Protein AF-A0A7K2XKA2-F1 (afdb_monomer)

Mean predicted aligned error: 11.78 Å

Radius of gyration: 20.22 Å; Cα contacts (8 Å, |Δi|>4): 72; chains: 1; bounding box: 43×22×50 Å

Structure (mmCIF, N/CA/C/O backbone):
data_AF-A0A7K2XKA2-F1
#
_entry.id   AF-A0A7K2XKA2-F1
#
loop_
_atom_site.group_PDB
_atom_site.id
_atom_site.type_symbol
_atom_site.label_atom_id
_atom_site.label_alt_id
_atom_site.label_comp_id
_atom_site.label_asym_id
_atom_site.label_entity_id
_atom_site.label_seq_id
_atom_site.pdbx_PDB_ins_code
_atom_site.Cartn_x
_atom_site.Cartn_y
_atom_site.Cartn_z
_atom_site.occupancy
_atom_site.B_iso_or_equiv
_atom_site.auth_seq_id
_atom_site.auth_comp_id
_atom_site.auth_asym_id
_atom_site.auth_atom_id
_atom_site.pdbx_PDB_model_num
ATOM 1 N N . LEU A 1 1 ? -18.254 5.923 -8.402 1.00 64.44 1 LEU A N 1
ATOM 2 C CA . LEU A 1 1 ? -18.652 4.500 -8.531 1.00 64.44 1 LEU A CA 1
ATOM 3 C C . LEU A 1 1 ? -19.751 4.186 -7.511 1.00 64.44 1 LEU A C 1
ATOM 5 O O . LEU A 1 1 ? -19.438 4.143 -6.328 1.00 64.44 1 LEU A O 1
ATOM 9 N N . PRO A 1 2 ? -21.023 3.996 -7.912 1.00 79.19 2 PRO A N 1
ATOM 10 C CA . PRO A 1 2 ? -22.137 3.776 -6.975 1.00 79.19 2 PRO A CA 1
ATOM 11 C C . PRO A 1 2 ? -21.924 2.587 -6.026 1.00 79.19 2 PRO A C 1
ATOM 13 O O . PRO A 1 2 ? -22.223 2.687 -4.840 1.00 79.19 2 PRO A O 1
ATOM 16 N N . ARG A 1 3 ? -21.312 1.500 -6.522 1.00 82.81 3 ARG A N 1
ATOM 17 C CA . ARG A 1 3 ? -20.974 0.301 -5.736 1.00 82.81 3 ARG A CA 1
ATOM 18 C C . ARG A 1 3 ? -19.959 0.564 -4.612 1.00 82.81 3 ARG A C 1
ATOM 20 O O . ARG A 1 3 ? -19.962 -0.156 -3.626 1.00 82.81 3 ARG A O 1
ATOM 27 N N . ALA A 1 4 ? -19.126 1.596 -4.730 1.00 84.19 4 ALA A N 1
ATOM 28 C CA . ALA A 1 4 ? -18.096 1.918 -3.740 1.00 84.19 4 ALA A CA 1
ATOM 29 C C . ALA A 1 4 ? -18.596 2.855 -2.624 1.00 84.19 4 ALA A C 1
ATOM 31 O O . ALA A 1 4 ? -17.836 3.191 -1.726 1.00 84.19 4 ALA A O 1
ATOM 32 N N . ARG A 1 5 ? -19.857 3.313 -2.672 1.00 85.88 5 ARG A N 1
ATOM 33 C CA . ARG A 1 5 ? -20.364 4.350 -1.759 1.00 85.88 5 ARG A CA 1
ATOM 34 C C . ARG A 1 5 ? -20.421 3.898 -0.297 1.00 85.88 5 ARG A C 1
ATOM 36 O O . ARG A 1 5 ? -20.145 4.711 0.576 1.00 85.88 5 ARG A O 1
ATOM 43 N N . ALA A 1 6 ? -20.765 2.634 -0.045 1.00 86.25 6 ALA A N 1
ATOM 44 C CA . ALA A 1 6 ? -20.776 2.068 1.306 1.00 86.25 6 ALA A CA 1
ATOM 45 C C . ALA A 1 6 ? -19.354 1.995 1.885 1.00 86.25 6 ALA A C 1
ATOM 47 O O . ALA A 1 6 ? -19.095 2.562 2.939 1.00 86.25 6 ALA A O 1
ATOM 48 N N . TRP A 1 7 ? -18.417 1.431 1.119 1.00 81.94 7 TRP A N 1
ATOM 49 C CA . TRP A 1 7 ? -16.995 1.404 1.468 1.00 81.94 7 TRP A CA 1
ATOM 50 C C . TRP A 1 7 ? -16.419 2.810 1.710 1.00 81.94 7 TRP A C 1
ATOM 52 O O . TRP A 1 7 ? -15.754 3.045 2.710 1.00 81.94 7 TRP A O 1
ATOM 62 N N . ALA A 1 8 ? -16.731 3.783 0.848 1.00 82.94 8 ALA A N 1
ATOM 63 C CA . ALA A 1 8 ? -16.270 5.161 1.020 1.00 82.94 8 ALA A CA 1
ATOM 64 C C . ALA A 1 8 ? -16.808 5.811 2.309 1.00 82.94 8 ALA A C 1
ATOM 66 O O . ALA A 1 8 ? -16.122 6.642 2.897 1.00 82.94 8 ALA A O 1
ATOM 67 N N . ALA A 1 9 ? -18.016 5.445 2.754 1.00 87.88 9 ALA A N 1
ATOM 68 C CA . ALA A 1 9 ? -18.576 5.913 4.019 1.00 87.88 9 ALA A CA 1
ATOM 69 C C . ALA A 1 9 ? -17.895 5.256 5.232 1.00 87.88 9 ALA A C 1
ATOM 71 O O . ALA A 1 9 ? -17.601 5.954 6.197 1.00 87.88 9 ALA A O 1
ATOM 72 N N . GLU A 1 10 ? -17.595 3.955 5.172 1.00 81.75 10 GLU A N 1
ATOM 73 C CA . GLU A 1 10 ? -16.828 3.242 6.208 1.00 81.75 10 GLU A CA 1
ATOM 74 C C . GLU A 1 10 ? -15.398 3.787 6.337 1.00 81.75 10 GLU A C 1
ATOM 76 O O . GLU A 1 10 ? -14.942 4.066 7.448 1.00 81.75 10 GLU A O 1
ATOM 81 N N . ALA A 1 11 ? -14.727 4.030 5.206 1.00 78.19 11 ALA A N 1
ATOM 82 C CA . ALA A 1 11 ? -13.405 4.648 5.158 1.00 78.19 11 ALA A CA 1
ATOM 83 C C . ALA A 1 11 ? -13.423 6.088 5.699 1.00 78.19 11 ALA A C 1
ATOM 85 O O . ALA A 1 11 ? -12.585 6.450 6.522 1.00 78.19 11 ALA A O 1
ATOM 86 N N . ALA A 1 12 ? -14.404 6.908 5.303 1.00 79.69 12 ALA A N 1
ATOM 87 C CA . ALA A 1 12 ? -14.547 8.277 5.810 1.00 79.69 12 ALA A CA 1
ATOM 88 C C . ALA A 1 12 ? -14.900 8.334 7.308 1.00 79.69 12 ALA A C 1
ATOM 90 O O . ALA A 1 12 ? -14.552 9.301 7.981 1.00 79.69 12 ALA A O 1
ATOM 91 N N . ALA A 1 13 ? -15.575 7.306 7.831 1.00 84.81 13 ALA A N 1
ATOM 92 C CA . ALA A 1 13 ? -15.872 7.153 9.253 1.00 84.81 13 ALA A CA 1
ATOM 93 C C . ALA A 1 13 ? -14.688 6.595 10.070 1.00 84.81 13 ALA A C 1
ATOM 95 O O . ALA A 1 13 ? -14.800 6.499 11.290 1.00 84.81 13 ALA A O 1
ATOM 96 N N . GLY A 1 14 ? -13.575 6.216 9.425 1.00 69.81 14 GLY A N 1
ATOM 97 C CA . GLY A 1 14 ? -12.412 5.605 10.078 1.00 69.81 14 GLY A CA 1
ATOM 98 C C . GLY A 1 14 ? -12.660 4.186 10.603 1.00 69.81 14 GLY A C 1
ATOM 99 O O . GLY A 1 14 ? -11.913 3.722 11.459 1.00 69.81 14 GLY A O 1
ATOM 100 N N . MET A 1 15 ? -13.721 3.515 10.133 1.00 75.81 15 MET A N 1
ATOM 101 C CA . MET A 1 15 ? -14.044 2.132 10.514 1.00 75.81 15 MET A CA 1
ATOM 102 C C . MET A 1 15 ? -13.373 1.093 9.613 1.00 75.81 15 MET A C 1
ATOM 104 O O . MET A 1 15 ? -13.281 -0.073 9.988 1.00 75.81 15 MET A O 1
ATOM 108 N N . ASP A 1 16 ? -12.894 1.508 8.442 1.00 73.69 16 ASP A N 1
ATOM 109 C CA . ASP A 1 16 ? -11.924 0.727 7.685 1.00 73.69 16 ASP A CA 1
ATOM 110 C C . ASP A 1 16 ? -10.542 0.946 8.308 1.00 73.69 16 ASP A C 1
ATOM 112 O O . ASP A 1 16 ? -10.093 2.086 8.445 1.00 73.69 16 ASP A O 1
ATOM 116 N N . ALA A 1 17 ? -9.860 -0.142 8.675 1.00 76.50 17 ALA A N 1
ATOM 117 C CA . ALA A 1 17 ? -8.452 -0.058 9.042 1.00 76.50 17 ALA A CA 1
ATOM 118 C C . ALA A 1 17 ? -7.634 0.503 7.871 1.00 76.50 17 ALA A C 1
ATOM 120 O O . ALA A 1 17 ? -6.700 1.266 8.093 1.00 76.50 17 ALA A O 1
ATOM 121 N N . GLY A 1 18 ? -8.022 0.171 6.633 1.00 79.00 18 GLY A N 1
ATOM 122 C CA . GLY A 1 18 ? -7.323 0.536 5.413 1.00 79.00 18 GLY A CA 1
ATOM 123 C C . GLY A 1 18 ? -5.997 -0.208 5.243 1.00 79.00 18 GLY A C 1
ATOM 124 O O . GLY A 1 18 ? -5.519 -0.938 6.115 1.00 79.00 18 GLY A O 1
ATOM 125 N N . VAL A 1 19 ? -5.374 -0.006 4.087 1.00 86.38 19 VAL A N 1
ATOM 126 C CA . VAL A 1 19 ? -4.042 -0.531 3.775 1.00 86.38 19 VAL A CA 1
ATOM 127 C C . VAL A 1 19 ? -3.164 0.587 3.240 1.00 86.38 19 VAL A C 1
ATOM 129 O O . VAL A 1 19 ? -3.635 1.501 2.559 1.00 86.38 19 VAL A O 1
ATOM 132 N N . ARG A 1 20 ? -1.865 0.508 3.524 1.00 89.44 20 ARG A N 1
ATOM 133 C CA . ARG A 1 20 ? -0.857 1.316 2.837 1.00 89.44 20 ARG A CA 1
ATOM 134 C C . ARG A 1 20 ? -0.210 0.464 1.754 1.00 89.44 20 ARG A C 1
ATOM 136 O O . ARG A 1 20 ? 0.135 -0.685 2.000 1.00 89.44 20 ARG A O 1
ATOM 143 N N . VAL A 1 21 ? -0.010 1.052 0.581 1.00 92.44 21 VAL A N 1
ATOM 144 C CA . VAL A 1 21 ? 0.680 0.412 -0.542 1.00 92.44 21 VAL A CA 1
ATOM 145 C C . VAL A 1 21 ? 1.999 1.136 -0.790 1.00 92.44 21 VAL A C 1
ATOM 147 O O . VAL A 1 21 ? 2.015 2.365 -0.876 1.00 92.44 21 VAL A O 1
ATOM 150 N N . SER A 1 22 ? 3.090 0.380 -0.900 1.00 92.88 22 SER A N 1
ATOM 151 C CA . SER A 1 22 ? 4.431 0.889 -1.203 1.00 92.88 22 SER A CA 1
ATOM 152 C C . SER A 1 22 ? 4.929 0.258 -2.504 1.00 92.88 22 SER A C 1
ATOM 154 O O . SER A 1 22 ? 4.912 -0.961 -2.640 1.00 92.88 22 SER A O 1
ATOM 156 N N . LEU A 1 23 ? 5.390 1.074 -3.455 1.00 93.38 23 LEU A N 1
ATOM 157 C CA . LEU A 1 23 ? 6.004 0.612 -4.704 1.00 93.38 23 LEU A CA 1
ATOM 158 C C . LEU A 1 23 ? 7.506 0.894 -4.657 1.00 93.38 23 LEU A C 1
ATOM 160 O O . LEU A 1 23 ? 7.913 2.052 -4.544 1.00 93.38 23 LEU A O 1
ATOM 164 N N . ARG A 1 24 ? 8.324 -0.155 -4.767 1.00 91.31 24 ARG A N 1
ATOM 165 C CA . ARG A 1 24 ? 9.774 -0.034 -4.922 1.00 91.31 24 ARG A CA 1
ATOM 166 C C . ARG A 1 24 ? 10.151 -0.363 -6.356 1.00 91.31 24 ARG A C 1
ATOM 168 O O . ARG A 1 24 ? 9.819 -1.432 -6.854 1.00 91.31 24 ARG A O 1
ATOM 175 N N . LEU A 1 25 ? 10.877 0.555 -6.978 1.00 88.81 25 LEU A N 1
ATOM 176 C CA . LEU A 1 25 ? 11.420 0.385 -8.314 1.00 88.81 25 LEU A CA 1
ATOM 177 C C . LEU A 1 25 ? 12.937 0.239 -8.218 1.00 88.81 25 LEU A C 1
ATOM 179 O O . LEU A 1 25 ? 13.593 1.076 -7.595 1.00 88.81 25 LEU A O 1
ATOM 183 N N . ASP A 1 26 ? 13.470 -0.818 -8.820 1.00 89.12 26 ASP A N 1
ATOM 184 C CA . ASP A 1 26 ? 14.896 -0.956 -9.099 1.00 89.12 26 ASP A CA 1
ATOM 185 C C . ASP A 1 26 ? 15.111 -0.700 -10.588 1.00 89.12 26 ASP A C 1
ATOM 187 O O . ASP A 1 26 ? 14.469 -1.320 -11.434 1.00 89.12 26 ASP A O 1
ATOM 191 N N . LEU A 1 27 ? 15.928 0.296 -10.897 1.00 85.50 27 LEU A N 1
ATOM 192 C CA . LEU A 1 27 ? 15.924 1.001 -12.169 1.00 85.50 27 LEU A CA 1
ATOM 193 C C . LEU A 1 27 ? 17.355 1.068 -12.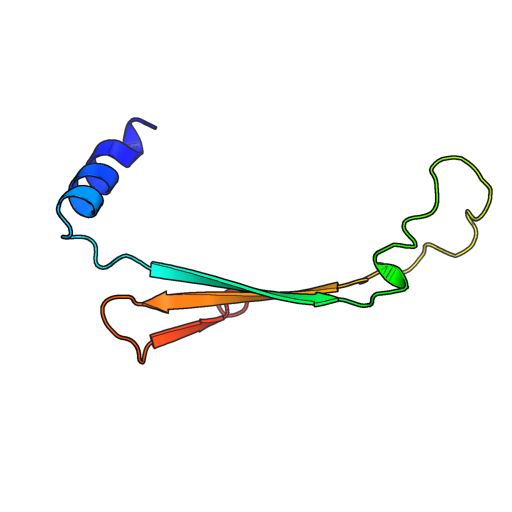707 1.00 85.50 27 LEU A C 1
ATOM 195 O O . LEU A 1 27 ? 18.223 1.652 -12.058 1.00 85.50 27 LEU A O 1
ATOM 199 N N . SER A 1 28 ? 17.595 0.528 -13.907 1.00 83.00 28 SER A N 1
ATOM 200 C CA . SER A 1 28 ? 18.867 0.703 -14.621 1.00 83.00 28 SER A CA 1
ATOM 201 C C . SER A 1 28 ? 18.880 2.072 -15.310 1.00 83.00 28 SER A C 1
ATOM 203 O O . SER A 1 28 ? 18.135 2.263 -16.274 1.00 83.00 28 SER A O 1
ATOM 205 N N . PRO A 1 29 ? 19.709 3.045 -14.878 1.00 72.56 29 PRO A N 1
ATOM 206 C CA . PRO A 1 29 ? 19.639 4.410 -15.403 1.00 72.56 29 PRO A CA 1
ATOM 207 C C . PRO A 1 29 ? 19.887 4.482 -16.910 1.00 72.56 29 PRO A C 1
ATOM 209 O O . PRO A 1 29 ? 19.321 5.328 -17.588 1.00 72.56 29 PRO A O 1
ATOM 212 N N . TYR A 1 30 ? 20.732 3.599 -17.439 1.00 69.56 30 TYR A N 1
ATOM 213 C CA . TYR A 1 30 ? 21.122 3.620 -18.844 1.00 69.56 30 TYR A CA 1
ATOM 214 C C . TYR A 1 30 ? 20.068 2.985 -19.752 1.00 69.56 30 TYR A C 1
ATOM 216 O O . TYR A 1 30 ? 19.833 3.491 -20.840 1.00 69.56 30 TYR A O 1
ATOM 224 N N . GLU A 1 31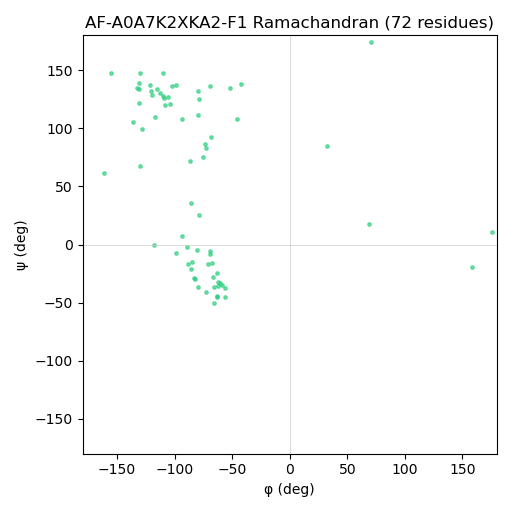 ? 19.391 1.928 -19.300 1.00 75.44 31 GLU A N 1
ATOM 225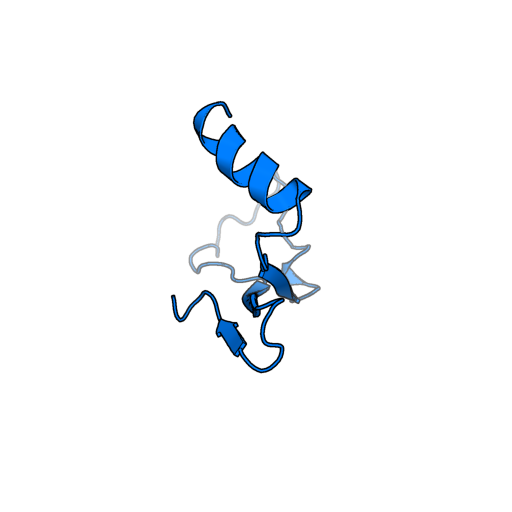 C CA . GLU A 1 31 ? 18.380 1.233 -20.108 1.00 75.44 31 GLU A CA 1
ATOM 226 C C . GLU A 1 31 ? 17.007 1.912 -20.042 1.00 75.44 31 GLU A C 1
ATOM 228 O O . GLU A 1 31 ? 16.252 1.869 -21.009 1.00 75.44 31 GLU A O 1
ATOM 233 N N . LEU A 1 32 ? 16.687 2.591 -18.932 1.00 71.81 32 LEU A N 1
ATOM 234 C CA . LEU A 1 32 ? 15.423 3.323 -18.774 1.00 71.81 32 LEU A CA 1
ATOM 235 C C . LEU A 1 32 ? 15.237 4.459 -19.766 1.00 71.81 32 LEU A C 1
ATOM 237 O O . LEU A 1 32 ? 14.110 4.734 -20.174 1.00 71.81 32 LEU A O 1
ATOM 241 N N . PHE A 1 33 ? 16.326 5.144 -20.104 1.00 72.06 33 PHE A N 1
ATOM 242 C CA . PHE A 1 33 ? 16.299 6.271 -21.029 1.00 72.06 33 PHE A CA 1
ATOM 243 C C . PHE A 1 33 ? 16.710 5.874 -22.452 1.00 72.06 33 PHE A C 1
ATOM 245 O O . PHE A 1 33 ? 16.520 6.671 -23.366 1.00 72.06 33 PHE A O 1
ATOM 252 N N . ASP A 1 34 ? 17.181 4.638 -22.665 1.00 70.94 34 ASP A N 1
ATOM 253 C CA . ASP A 1 34 ? 17.468 4.053 -23.986 1.00 70.94 34 ASP A CA 1
ATOM 254 C C . ASP A 1 34 ? 16.215 3.417 -24.625 1.00 70.94 34 ASP A C 1
ATOM 256 O O . ASP A 1 34 ? 16.236 2.395 -25.317 1.00 70.94 34 ASP A O 1
ATOM 260 N N . ILE A 1 35 ? 15.064 4.052 -24.395 1.00 63.97 35 ILE A N 1
ATOM 261 C CA . ILE A 1 35 ? 13.878 3.905 -25.237 1.00 63.97 35 ILE A CA 1
ATOM 262 C C . ILE A 1 35 ? 14.174 4.664 -26.530 1.00 63.97 35 ILE A C 1
ATOM 264 O O . ILE A 1 35 ? 13.853 5.843 -26.659 1.00 63.97 35 ILE A O 1
ATOM 268 N N . GLY A 1 36 ? 14.876 3.995 -27.449 1.00 61.38 36 GLY A N 1
ATOM 269 C CA . GLY A 1 36 ? 15.328 4.5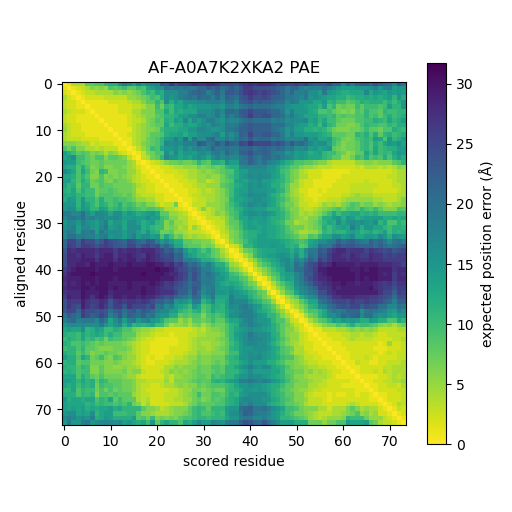65 -28.718 1.00 61.38 36 GLY A CA 1
ATOM 270 C C . GLY A 1 36 ? 14.257 5.420 -29.403 1.00 61.38 36 GLY A C 1
ATOM 271 O O . GLY A 1 36 ? 13.074 5.068 -29.420 1.00 61.38 36 GLY A O 1
ATOM 272 N N . ALA A 1 37 ? 14.677 6.562 -29.953 1.00 58.22 37 ALA A N 1
ATOM 273 C CA . ALA A 1 37 ? 13.790 7.498 -30.631 1.00 58.22 37 ALA A CA 1
ATOM 274 C C . ALA A 1 37 ? 12.954 6.772 -31.705 1.00 58.22 37 ALA A C 1
ATOM 276 O O . ALA A 1 37 ? 13.512 5.986 -32.482 1.00 58.22 37 ALA A O 1
ATOM 277 N N . PRO A 1 38 ? 11.632 7.018 -31.794 1.00 53.22 38 PRO A N 1
ATOM 278 C CA . PRO A 1 38 ? 10.823 6.438 -32.853 1.00 53.22 38 PRO A CA 1
ATOM 279 C C . PRO A 1 38 ? 11.236 7.084 -34.181 1.00 53.22 38 PRO A C 1
ATOM 281 O O . PRO A 1 38 ? 10.733 8.145 -34.537 1.00 53.22 38 PRO A O 1
ATOM 284 N N . GLY A 1 39 ? 12.182 6.477 -34.903 1.00 55.06 39 GLY A N 1
ATOM 285 C CA . GLY A 1 39 ? 12.533 6.946 -36.244 1.00 55.06 39 GLY A CA 1
ATOM 286 C C . GLY A 1 39 ? 13.895 6.573 -36.820 1.00 55.06 39 GLY A C 1
ATOM 287 O O . GLY A 1 39 ? 14.013 6.608 -38.039 1.00 55.06 39 GLY A O 1
ATOM 288 N N . GLU A 1 40 ? 14.907 6.183 -36.039 1.00 52.56 40 GLU A N 1
ATOM 289 C CA . GLU A 1 40 ? 16.250 5.962 -36.607 1.00 52.56 40 GLU A CA 1
ATOM 290 C C . GLU A 1 40 ? 16.840 4.593 -36.234 1.00 52.56 40 GLU A C 1
ATOM 292 O O . GLU A 1 40 ? 17.345 4.361 -35.142 1.00 52.56 40 GLU A O 1
ATOM 297 N N . GLY A 1 41 ? 16.719 3.667 -37.192 1.00 54.25 41 GLY A N 1
ATOM 298 C CA . GLY A 1 41 ? 17.609 2.532 -37.455 1.00 54.25 41 GLY A CA 1
ATOM 299 C C . GLY A 1 41 ? 18.326 1.852 -36.286 1.00 54.25 41 GLY A C 1
ATOM 300 O O . GLY A 1 41 ? 19.517 2.059 -36.092 1.00 54.25 41 GLY A O 1
ATOM 301 N N . SER A 1 42 ? 17.657 0.909 -35.620 1.00 51.12 42 SER A N 1
ATOM 302 C CA . SER A 1 42 ? 18.305 -0.286 -35.043 1.00 51.12 42 SER A CA 1
ATOM 303 C C . SER A 1 42 ? 17.274 -1.386 -34.756 1.00 51.12 42 SER A 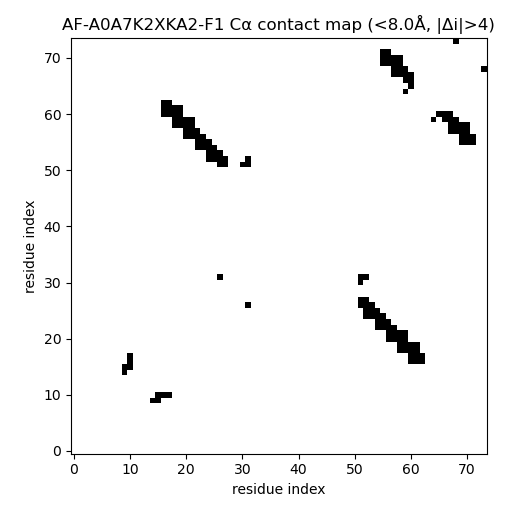C 1
ATOM 305 O O . SER A 1 42 ? 17.068 -1.838 -33.633 1.00 51.12 42 SER A O 1
ATOM 307 N N . ALA A 1 43 ? 16.612 -1.853 -35.817 1.00 54.12 43 ALA A N 1
ATOM 308 C CA . ALA A 1 43 ? 15.709 -3.005 -35.783 1.00 54.12 43 ALA A CA 1
ATOM 309 C C . ALA A 1 43 ? 16.441 -4.369 -35.789 1.00 54.12 43 ALA A C 1
ATOM 311 O O . ALA A 1 43 ? 15.865 -5.373 -36.192 1.00 54.12 43 ALA A O 1
ATOM 312 N N . GLU A 1 44 ? 17.689 -4.442 -35.318 1.00 52.78 44 GLU A N 1
ATOM 313 C CA . GLU A 1 44 ? 18.455 -5.695 -35.247 1.00 52.78 44 GLU A CA 1
ATOM 314 C C . GLU A 1 44 ? 19.063 -5.890 -33.851 1.00 52.78 44 GLU A C 1
ATOM 316 O O . GLU A 1 44 ? 20.274 -5.800 -33.679 1.00 52.78 44 GLU A O 1
ATOM 321 N N . LYS A 1 45 ? 18.199 -6.105 -32.840 1.00 51.28 45 LYS A N 1
ATOM 322 C CA . LYS A 1 45 ? 18.482 -6.854 -31.582 1.00 51.28 45 LYS A CA 1
ATOM 323 C C . LYS A 1 45 ? 17.345 -6.866 -30.546 1.00 51.28 45 LYS A C 1
ATOM 325 O O . LYS A 1 45 ? 17.557 -7.305 -29.421 1.00 51.28 45 LYS A O 1
ATOM 330 N N . SER A 1 46 ? 16.127 -6.434 -30.868 1.00 53.72 46 SER A N 1
ATOM 331 C CA . SER A 1 46 ? 15.021 -6.482 -29.897 1.00 53.72 46 SER A CA 1
ATOM 332 C C . SER A 1 46 ? 14.312 -7.842 -29.921 1.00 53.72 46 SER A C 1
ATOM 334 O O . SER A 1 46 ? 13.205 -7.955 -30.434 1.00 53.72 46 SER A O 1
ATOM 336 N N . GLY A 1 47 ? 14.976 -8.883 -29.411 1.00 46.47 47 GLY A N 1
ATOM 337 C CA . GLY A 1 47 ? 14.413 -10.236 -29.273 1.00 46.47 47 GLY A CA 1
ATOM 338 C C . GLY A 1 47 ? 14.317 -10.757 -27.834 1.00 46.47 47 GLY A C 1
ATOM 339 O O . GLY A 1 47 ? 13.867 -11.878 -27.633 1.00 46.47 47 GLY A O 1
ATOM 340 N N . GLY A 1 48 ? 14.742 -9.978 -26.839 1.00 50.38 48 GLY A N 1
ATOM 341 C CA . GLY A 1 48 ? 14.568 -10.294 -25.422 1.00 50.38 48 GLY A CA 1
ATOM 342 C C . GLY A 1 48 ? 13.779 -9.177 -24.760 1.00 50.38 48 GLY A C 1
ATOM 343 O O . GLY A 1 48 ? 14.018 -8.008 -25.059 1.00 50.38 48 GLY A O 1
ATOM 344 N N . GLU A 1 49 ? 12.824 -9.533 -23.910 1.00 56.31 49 GLU A N 1
ATOM 345 C CA . GLU A 1 49 ? 12.114 -8.607 -23.029 1.00 56.31 49 GLU A CA 1
ATOM 346 C C . GLU A 1 49 ? 13.135 -7.670 -22.364 1.00 56.31 49 GLU A C 1
ATOM 348 O O . GLU A 1 49 ? 13.950 -8.101 -21.548 1.00 56.31 49 GLU A O 1
ATOM 353 N N . ARG A 1 50 ? 13.169 -6.397 -22.777 1.00 59.72 50 ARG A N 1
ATOM 354 C CA . ARG A 1 50 ? 14.055 -5.403 -22.166 1.00 59.72 50 ARG A CA 1
ATOM 355 C C . ARG A 1 50 ? 13.485 -5.045 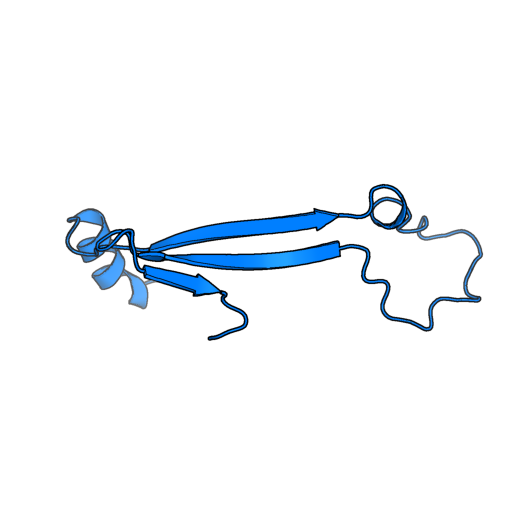-20.800 1.00 59.72 50 ARG A C 1
ATOM 357 O O . ARG A 1 50 ? 12.706 -4.103 -20.674 1.00 59.72 50 ARG A O 1
ATOM 364 N N . HIS A 1 51 ? 13.850 -5.826 -19.791 1.00 62.78 51 HIS A N 1
ATOM 365 C CA . HIS A 1 51 ? 13.549 -5.547 -18.390 1.00 62.78 51 HIS A CA 1
ATOM 366 C C . HIS A 1 51 ? 14.475 -4.431 -17.887 1.00 62.78 51 HIS A C 1
ATOM 368 O O . HIS A 1 51 ? 15.425 -4.685 -17.160 1.00 62.78 51 HIS A O 1
ATOM 374 N N . ALA A 1 52 ? 14.203 -3.183 -18.284 1.00 69.88 52 ALA A N 1
ATOM 375 C CA . ALA A 1 52 ? 14.947 -1.998 -17.825 1.00 69.88 52 ALA A CA 1
ATOM 376 C C . ALA A 1 52 ? 14.708 -1.665 -16.333 1.00 69.88 52 ALA A C 1
ATOM 378 O O . ALA A 1 52 ? 15.291 -0.723 -15.785 1.00 69.88 52 ALA A O 1
ATOM 379 N N . ALA A 1 53 ? 13.799 -2.402 -15.689 1.00 74.88 53 ALA A N 1
ATOM 380 C CA . ALA A 1 53 ? 13.341 -2.168 -14.334 1.00 74.88 53 ALA A CA 1
ATOM 381 C C . ALA A 1 53 ? 12.803 -3.451 -13.688 1.00 74.88 53 ALA A C 1
ATOM 383 O O . ALA A 1 53 ? 12.159 -4.262 -14.354 1.00 74.88 53 ALA A O 1
ATOM 384 N N . ALA A 1 54 ? 12.980 -3.568 -12.373 1.00 86.38 54 ALA A N 1
ATOM 385 C CA . ALA A 1 54 ? 12.211 -4.463 -11.515 1.00 86.38 54 ALA A CA 1
ATOM 386 C C . ALA A 1 54 ? 11.278 -3.642 -10.611 1.00 86.38 54 ALA A C 1
ATOM 388 O O . ALA A 1 54 ? 11.605 -2.522 -10.208 1.00 86.38 54 ALA A O 1
ATOM 389 N N . ALA A 1 55 ? 10.113 -4.197 -10.279 1.00 89.19 55 ALA A N 1
ATOM 390 C CA . ALA A 1 55 ? 9.135 -3.565 -9.402 1.00 89.19 55 ALA A CA 1
ATOM 391 C C . ALA A 1 55 ? 8.677 -4.546 -8.319 1.00 89.19 55 ALA A C 1
ATOM 393 O O . ALA A 1 55 ? 8.344 -5.687 -8.626 1.00 89.19 55 ALA A O 1
ATOM 394 N N . LEU A 1 56 ? 8.636 -4.079 -7.071 1.00 91.25 56 LEU A N 1
ATOM 395 C CA . LEU A 1 56 ? 8.072 -4.799 -5.929 1.00 91.25 56 LEU A CA 1
ATOM 396 C C . LEU A 1 56 ? 6.935 -3.970 -5.340 1.00 91.25 56 LEU A C 1
ATOM 398 O O . LEU A 1 56 ? 7.094 -2.763 -5.117 1.00 91.25 56 LEU A O 1
ATOM 402 N N . LEU A 1 57 ? 5.797 -4.610 -5.087 1.00 94.94 57 LEU A N 1
ATOM 403 C CA . LEU A 1 57 ? 4.599 -3.955 -4.577 1.00 94.94 57 LEU A CA 1
ATOM 404 C C . LEU A 1 57 ? 4.269 -4.534 -3.206 1.00 94.94 57 LEU A C 1
ATOM 406 O O . LEU A 1 57 ? 3.831 -5.668 -3.101 1.00 94.94 57 LEU A O 1
ATOM 410 N N . GLN A 1 58 ? 4.449 -3.744 -2.154 1.00 94.75 58 GLN A N 1
ATOM 411 C CA . GLN A 1 58 ? 4.193 -4.183 -0.786 1.00 94.75 58 GLN A CA 1
ATOM 412 C C . GLN A 1 58 ? 2.863 -3.638 -0.280 1.00 94.75 58 GLN A C 1
ATOM 414 O O . GLN A 1 58 ? 2.552 -2.453 -0.444 1.00 94.75 58 GLN A O 1
ATOM 419 N N . VAL A 1 59 ? 2.100 -4.504 0.382 1.00 93.62 59 VAL A N 1
ATOM 420 C CA . VAL A 1 59 ? 0.853 -4.158 1.063 1.00 93.62 59 VAL A CA 1
ATOM 421 C C . VAL A 1 59 ? 1.085 -4.229 2.567 1.00 93.62 59 VAL A C 1
ATOM 423 O O . VAL A 1 59 ? 1.539 -5.246 3.089 1.00 93.62 59 VAL A O 1
ATOM 426 N N . HIS A 1 60 ? 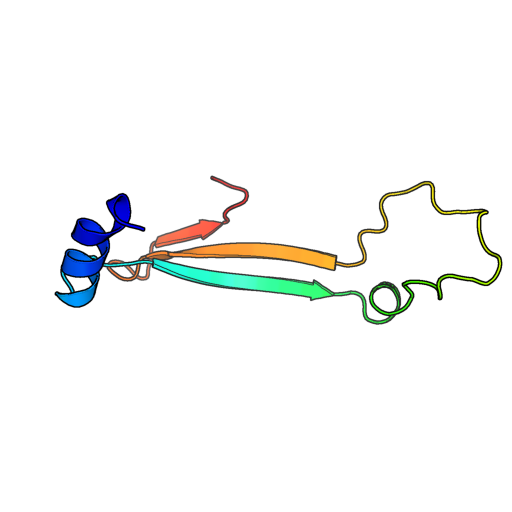0.764 -3.143 3.264 1.00 92.12 60 HIS A N 1
ATOM 427 C CA . HIS A 1 60 ? 0.899 -3.024 4.711 1.00 92.12 60 HIS A CA 1
ATOM 428 C C . HIS A 1 60 ? -0.477 -2.858 5.351 1.00 92.12 60 HIS A C 1
ATOM 430 O O . HIS A 1 60 ? -1.271 -2.012 4.920 1.00 92.12 60 HIS A O 1
ATOM 436 N N . SER A 1 61 ? -0.728 -3.610 6.421 1.00 87.62 61 SER A N 1
ATOM 437 C CA . SER A 1 61 ? -1.879 -3.358 7.285 1.00 87.62 61 SER A CA 1
ATOM 438 C C . SER A 1 61 ? -1.674 -2.056 8.060 1.00 87.62 61 SER A C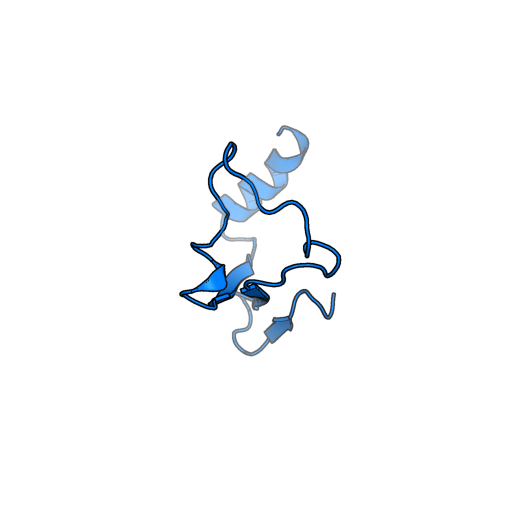 1
ATOM 440 O O . SER A 1 61 ? -0.593 -1.781 8.580 1.00 87.62 61 SER A O 1
ATOM 442 N N . LEU A 1 62 ? -2.720 -1.238 8.143 1.00 87.12 62 LEU A N 1
ATOM 443 C CA . LEU A 1 62 ? -2.728 -0.069 9.025 1.00 87.12 62 LEU A CA 1
ATOM 444 C C . LEU A 1 62 ? -3.169 -0.419 10.455 1.00 87.12 62 LEU A C 1
ATOM 446 O O . LEU A 1 62 ? -2.830 0.314 11.381 1.00 87.12 62 LEU A O 1
ATOM 450 N N . ALA A 1 63 ? -3.883 -1.533 10.648 1.00 85.69 63 ALA A N 1
ATOM 451 C CA . ALA A 1 63 ? -4.307 -2.009 11.968 1.00 85.69 63 ALA A CA 1
ATOM 452 C C . ALA A 1 63 ? -3.216 -2.795 12.712 1.00 85.69 63 ALA A C 1
ATOM 454 O O . ALA A 1 63 ? -3.191 -2.780 13.940 1.00 85.69 63 ALA A O 1
ATOM 455 N N . ASP A 1 64 ? -2.327 -3.472 11.983 1.00 88.19 64 ASP A N 1
ATOM 456 C CA . ASP A 1 64 ? -1.231 -4.260 12.551 1.00 88.19 64 ASP A CA 1
ATOM 457 C C . ASP A 1 64 ? 0.070 -3.998 11.769 1.00 88.19 64 ASP A C 1
ATOM 459 O O . ASP A 1 64 ? 0.226 -4.500 10.654 1.00 88.19 64 ASP A O 1
ATOM 463 N N . PRO A 1 65 ? 1.029 -3.238 12.330 1.00 86.69 65 PRO A N 1
ATOM 464 C CA . PRO A 1 65 ? 2.253 -2.865 11.625 1.00 86.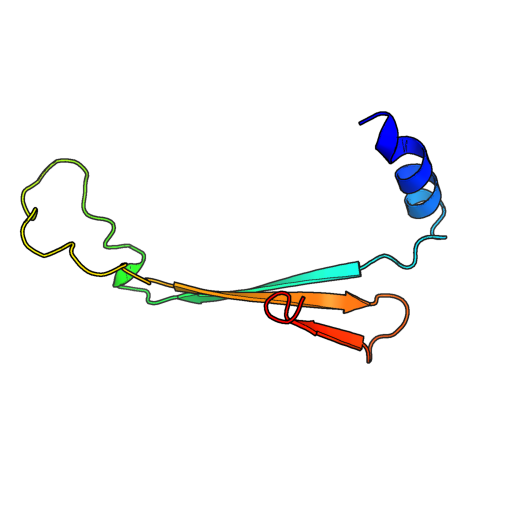69 65 PRO A CA 1
ATOM 465 C C . PRO A 1 65 ? 3.215 -4.040 11.390 1.00 86.69 65 PRO A C 1
ATOM 467 O O . PRO A 1 65 ? 4.213 -3.866 10.691 1.00 86.69 65 PRO A O 1
ATOM 470 N N . THR A 1 66 ? 2.955 -5.218 11.968 1.00 92.94 66 THR A N 1
ATOM 471 C CA . THR A 1 66 ? 3.775 -6.420 11.758 1.00 92.94 66 THR A CA 1
ATOM 472 C C . THR A 1 66 ? 3.377 -7.205 10.507 1.00 92.94 66 THR A C 1
ATOM 474 O O . THR A 1 66 ? 4.156 -8.032 10.032 1.00 92.94 66 THR A O 1
ATOM 477 N N . LEU A 1 67 ? 2.202 -6.924 9.934 1.00 87.62 67 LEU A N 1
ATOM 478 C CA . LEU A 1 67 ? 1.694 -7.597 8.742 1.00 87.62 67 LEU A CA 1
ATOM 479 C C . LEU A 1 67 ? 2.064 -6.819 7.472 1.00 87.62 67 LEU A C 1
ATOM 481 O O . LEU A 1 67 ? 1.499 -5.760 7.173 1.00 87.62 67 LEU A O 1
ATOM 485 N N . VAL A 1 68 ? 3.000 -7.385 6.709 1.00 90.50 68 VAL A N 1
ATOM 486 C CA . VAL A 1 68 ? 3.439 -6.906 5.392 1.00 90.50 68 VAL A CA 1
ATOM 487 C C . VAL A 1 68 ? 3.489 -8.091 4.430 1.00 90.50 68 VAL A C 1
ATOM 489 O O . VAL A 1 68 ? 4.000 -9.146 4.796 1.00 90.50 68 VAL A O 1
ATOM 492 N N . ILE A 1 69 ? 2.958 -7.918 3.219 1.00 91.56 69 ILE A N 1
ATOM 493 C CA . ILE A 1 69 ? 2.893 -8.959 2.180 1.00 91.56 69 ILE A CA 1
ATOM 494 C C . ILE A 1 69 ? 3.425 -8.376 0.863 1.00 91.56 69 ILE A C 1
ATOM 496 O O . ILE A 1 69 ? 3.128 -7.219 0.547 1.00 91.56 69 ILE A O 1
ATOM 500 N N . ASP A 1 70 ? 4.207 -9.153 0.108 1.00 89.25 70 ASP A N 1
ATOM 501 C CA . ASP A 1 70 ? 4.548 -8.819 -1.279 1.00 89.25 70 ASP A CA 1
ATOM 502 C C . ASP A 1 70 ? 3.380 -9.200 -2.193 1.00 89.25 70 ASP A C 1
ATOM 504 O O . ASP A 1 70 ? 2.838 -10.297 -2.099 1.00 89.25 70 ASP A O 1
ATOM 508 N N . ALA A 1 71 ? 2.964 -8.306 -3.083 1.00 82.69 71 ALA A N 1
ATOM 509 C CA . ALA A 1 71 ? 1.855 -8.568 -3.987 1.00 82.69 71 ALA A CA 1
ATOM 510 C C . ALA A 1 71 ? 2.172 -9.649 -5.025 1.00 82.69 71 ALA A C 1
ATOM 512 O O . ALA A 1 71 ? 1.243 -10.184 -5.621 1.00 82.69 71 ALA A O 1
ATOM 513 N N . THR A 1 72 ? 3.444 -9.998 -5.240 1.00 82.38 72 THR A N 1
ATOM 514 C CA . THR A 1 72 ? 3.782 -11.205 -6.010 1.00 82.38 72 THR A CA 1
ATOM 515 C C . THR A 1 72 ? 3.469 -12.505 -5.268 1.00 82.38 72 THR A C 1
ATOM 517 O O . THR A 1 72 ? 3.367 -13.540 -5.920 1.00 82.38 72 THR A O 1
ATOM 520 N N . ASP A 1 73 ? 3.269 -12.452 -3.947 1.00 79.50 73 ASP A N 1
ATOM 521 C CA . ASP A 1 73 ? 2.870 -13.589 -3.107 1.00 79.50 73 ASP A CA 1
ATOM 522 C C . ASP A 1 73 ? 1.334 -13.681 -2.903 1.00 79.50 73 ASP A C 1
ATOM 524 O O . ASP A 1 73 ? 0.877 -14.482 -2.083 1.00 79.50 73 ASP A O 1
ATOM 528 N N . LEU A 1 74 ? 0.542 -12.851 -3.610 1.00 65.44 74 LEU A N 1
ATOM 529 C CA . LEU A 1 74 ? -0.936 -12.793 -3.575 1.00 65.44 74 LEU A CA 1
ATOM 530 C C . LEU A 1 74 ? -1.586 -13.517 -4.777 1.00 65.44 74 LEU A C 1
ATOM 532 O O . LEU A 1 74 ? -1.626 -14.766 -4.759 1.00 65.44 74 LEU A O 1
#

Solvent-accessible surface area (backbone atoms only — not comparable to full-atom values): 4869 Å² total; per-residue (Å²): 111,84,89,48,50,65,59,51,49,37,49,74,69,64,72,43,66,60,71,49,77,48,80,47,73,48,70,43,76,70,54,61,69,59,67,69,70,95,83,72,91,74,94,82,74,88,84,62,90,81,72,37,55,50,79,48,47,37,43,30,42,62,79,42,87,87,49,71,46,53,59,91,77,109

Foldseek 3Di:
DVVCVVVVVCVVVVVDQDKDKDKDKDAQPVLVPPPPDPPDDDPPDPPDDSCRMDMWMKIAGSVDRVDIDTPVRD

Secondary structure (DSSP, 8-state):
-GGGHHHHHHHHTT-S--EEEEEEEEE-HHHHH----TTSS--SS--S----EEEEEEEEESS-TT-EEEGGG-

Sequence (74 aa):
LPRARAWAAEAAAGMDAGVRVSLRLDLSPYELFDIGAPGEGSAEKSGGERHAAAALLQVHSLADPTLVIDATDL

pLDDT: mean 76.77, std 13.88, range [46.47, 94.94]